Protein AF-A0A8J4N3N8-F1 (afdb_monomer_lite)

Radius of gyration: 29.06 Å; chains: 1; bounding box: 43×61×64 Å

Organism: Eudyptula minor (NCBI:txid37083)

Structure (mmCIF, N/CA/C/O backbone):
data_AF-A0A8J4N3N8-F1
#
_entry.id   AF-A0A8J4N3N8-F1
#
loop_
_atom_site.group_PDB
_atom_site.id
_atom_site.type_symbol
_atom_site.label_atom_id
_atom_site.label_alt_id
_atom_site.label_comp_id
_atom_site.label_asym_id
_atom_site.label_entity_id
_atom_site.label_seq_id
_atom_site.pdbx_PDB_ins_code
_atom_site.Cartn_x
_atom_site.Cartn_y
_atom_site.Cartn_z
_atom_site.occupancy
_atom_site.B_iso_or_equiv
_atom_site.auth_seq_id
_atom_site.auth_comp_id
_atom_site.auth_asym_id
_atom_site.auth_atom_id
_atom_site.pdbx_PDB_model_num
ATOM 1 N N . ALA A 1 1 ? 10.198 -35.164 -31.605 1.00 52.59 1 ALA A N 1
ATOM 2 C CA . ALA A 1 1 ? 8.889 -35.839 -31.678 1.00 52.59 1 ALA A CA 1
ATOM 3 C C . ALA A 1 1 ? 8.970 -37.119 -30.858 1.00 52.59 1 ALA A C 1
ATOM 5 O O . ALA A 1 1 ? 9.943 -37.845 -31.014 1.00 52.59 1 ALA A O 1
ATOM 6 N N . LEU A 1 2 ? 8.019 -37.354 -29.955 1.00 57.81 2 LEU A N 1
ATOM 7 C CA . LEU A 1 2 ? 7.877 -38.627 -29.239 1.00 57.81 2 LEU A CA 1
ATOM 8 C C . LEU A 1 2 ? 6.897 -39.497 -30.034 1.00 57.81 2 LEU A C 1
ATOM 10 O O . LEU A 1 2 ? 5.832 -39.014 -30.421 1.00 57.81 2 LEU A O 1
ATOM 14 N N . GLN A 1 3 ? 7.270 -40.742 -30.330 1.00 59.78 3 GLN A N 1
ATOM 15 C CA . GLN A 1 3 ? 6.429 -41.649 -31.109 1.00 59.78 3 GLN A CA 1
ATOM 16 C C . GLN A 1 3 ? 5.385 -42.288 -30.191 1.00 59.78 3 GLN A C 1
ATOM 18 O O . GLN A 1 3 ? 5.734 -42.957 -29.220 1.00 59.78 3 GLN A O 1
ATOM 23 N N . GLY A 1 4 ? 4.102 -42.029 -30.460 1.00 66.19 4 GLY A N 1
ATOM 24 C CA . GLY A 1 4 ? 3.007 -42.616 -29.693 1.00 66.19 4 GLY A CA 1
ATOM 25 C C . GLY A 1 4 ? 2.803 -44.102 -30.027 1.00 66.19 4 GLY A C 1
ATOM 26 O O . GLY A 1 4 ? 3.151 -44.534 -31.128 1.00 66.19 4 GLY A O 1
ATOM 27 N N . PRO A 1 5 ? 2.184 -44.888 -29.125 1.00 64.25 5 PRO A N 1
ATOM 28 C CA . PRO A 1 5 ? 2.025 -46.344 -29.265 1.00 64.25 5 PRO A CA 1
ATOM 29 C C . PRO A 1 5 ? 1.137 -46.788 -30.442 1.00 64.25 5 PRO A C 1
ATOM 31 O O . PRO A 1 5 ? 1.070 -47.973 -30.744 1.00 64.25 5 PRO A O 1
ATOM 34 N N . TRP A 1 6 ? 0.483 -45.850 -31.132 1.00 71.56 6 TRP A N 1
ATOM 35 C CA . TRP A 1 6 ? -0.418 -46.106 -32.263 1.00 71.56 6 TRP A CA 1
ATOM 36 C C . TRP A 1 6 ? 0.136 -45.619 -33.610 1.00 71.56 6 TRP A C 1
ATOM 38 O O . TRP A 1 6 ? -0.624 -45.377 -34.541 1.00 71.56 6 TRP A O 1
ATOM 48 N N . GLY A 1 7 ? 1.451 -45.397 -33.720 1.00 66.62 7 GLY A N 1
ATOM 49 C CA . GLY A 1 7 ? 2.078 -44.921 -34.962 1.00 66.62 7 GLY A CA 1
ATOM 50 C C . GLY A 1 7 ? 1.770 -43.459 -35.317 1.00 66.62 7 GLY A C 1
ATOM 51 O O . GLY A 1 7 ? 2.204 -42.975 -36.358 1.00 66.62 7 GLY A O 1
ATOM 52 N N . LEU A 1 8 ? 1.063 -42.732 -34.446 1.00 70.94 8 LEU A N 1
ATOM 53 C CA . LEU A 1 8 ? 0.823 -41.297 -34.577 1.00 70.94 8 LEU A CA 1
ATOM 54 C C . LEU A 1 8 ? 2.037 -40.517 -34.058 1.00 70.94 8 LEU A C 1
ATOM 56 O O . LEU A 1 8 ? 2.411 -40.611 -32.884 1.00 70.94 8 LEU A O 1
ATOM 60 N N . THR A 1 9 ? 2.645 -39.720 -34.934 1.00 68.69 9 THR A N 1
ATOM 61 C CA . THR A 1 9 ? 3.685 -38.762 -34.553 1.00 68.69 9 THR A CA 1
ATOM 62 C C . THR A 1 9 ? 3.014 -37.528 -33.964 1.00 68.69 9 THR A C 1
ATOM 64 O O . THR A 1 9 ? 2.438 -36.723 -34.693 1.00 68.69 9 THR A O 1
ATOM 67 N N . VAL A 1 10 ? 3.097 -37.351 -32.644 1.00 67.19 10 VAL A N 1
ATOM 68 C CA . VAL A 1 10 ? 2.719 -36.080 -32.019 1.00 67.19 10 VAL A CA 1
ATOM 69 C C . VAL A 1 10 ? 3.808 -35.066 -32.361 1.00 67.19 10 VAL A C 1
ATOM 71 O O . VAL A 1 10 ? 4.918 -35.094 -31.818 1.00 67.19 10 VAL A O 1
ATOM 74 N N . VAL A 1 11 ? 3.506 -34.188 -33.315 1.00 67.75 11 VAL A N 1
ATOM 75 C CA . VAL A 1 11 ? 4.340 -33.026 -33.614 1.00 67.75 11 VAL A CA 1
ATOM 76 C C . VAL A 1 11 ? 4.059 -32.001 -32.523 1.00 67.75 11 VAL A C 1
ATOM 78 O O . VAL A 1 11 ? 3.031 -31.330 -32.531 1.00 67.75 11 VAL A O 1
ATOM 81 N N . PHE A 1 12 ? 4.954 -31.915 -31.540 1.00 64.44 12 PHE A N 1
ATOM 82 C CA . PHE A 1 12 ? 4.976 -30.781 -30.626 1.00 64.44 12 PHE A CA 1
ATOM 83 C C . PHE A 1 12 ? 5.385 -29.558 -31.449 1.00 64.44 12 PHE A C 1
ATOM 85 O O . PHE A 1 12 ? 6.568 -29.371 -31.736 1.00 64.44 12 PHE A O 1
ATOM 92 N N . PHE A 1 13 ? 4.406 -28.780 -31.907 1.00 62.62 13 PHE A N 1
ATOM 93 C CA . PHE A 1 13 ? 4.681 -27.455 -32.439 1.00 62.62 13 PHE A CA 1
ATOM 94 C C . PHE A 1 13 ? 5.229 -26.626 -31.272 1.00 62.62 13 PHE A C 1
ATOM 96 O O . PHE A 1 13 ? 4.528 -26.507 -30.263 1.00 62.62 13 PHE A O 1
ATOM 103 N N . PRO A 1 14 ? 6.469 -26.106 -31.342 1.00 67.19 14 PRO A N 1
ATOM 104 C CA . PRO A 1 14 ? 6.920 -25.161 -30.331 1.00 67.19 14 PRO A CA 1
ATOM 105 C C . PRO A 1 14 ? 5.925 -23.998 -30.301 1.00 67.19 14 PRO A C 1
ATOM 107 O O . PRO A 1 14 ? 5.410 -23.598 -31.350 1.00 67.19 14 PRO A O 1
ATOM 110 N N . THR A 1 15 ? 5.624 -23.481 -29.110 1.00 69.12 15 THR A N 1
ATOM 111 C CA . THR A 1 15 ? 4.844 -22.249 -28.985 1.00 69.12 15 THR A CA 1
ATOM 112 C C . THR A 1 15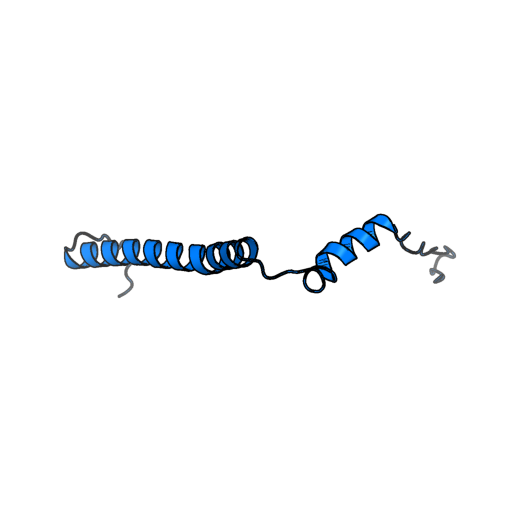 ? 5.505 -21.193 -29.864 1.00 69.12 15 THR A C 1
ATOM 114 O O . THR A 1 15 ? 6.700 -20.932 -29.746 1.00 69.12 15 THR A O 1
ATOM 117 N N . GLN A 1 16 ? 4.759 -20.654 -30.827 1.00 72.81 16 GLN A N 1
ATOM 118 C CA . GLN A 1 16 ? 5.275 -19.599 -31.686 1.00 72.81 16 GLN A CA 1
ATOM 119 C C . GLN A 1 16 ? 5.422 -18.349 -30.819 1.00 72.81 16 GLN A C 1
ATOM 121 O O . GLN A 1 16 ? 4.431 -17.720 -30.457 1.00 72.81 16 GLN A O 1
ATOM 126 N N . GLU A 1 17 ? 6.655 -18.042 -30.426 1.00 81.81 17 GLU A N 1
ATOM 127 C CA . GLU A 1 17 ? 6.957 -16.898 -29.571 1.00 81.81 17 GLU A CA 1
ATOM 128 C C . GLU A 1 17 ? 6.645 -15.599 -30.321 1.00 81.81 17 GLU A C 1
ATOM 130 O O . GLU A 1 17 ? 7.295 -15.268 -31.315 1.00 81.81 17 GLU A O 1
ATOM 135 N N . ASP A 1 18 ? 5.637 -14.857 -29.855 1.00 90.06 18 ASP A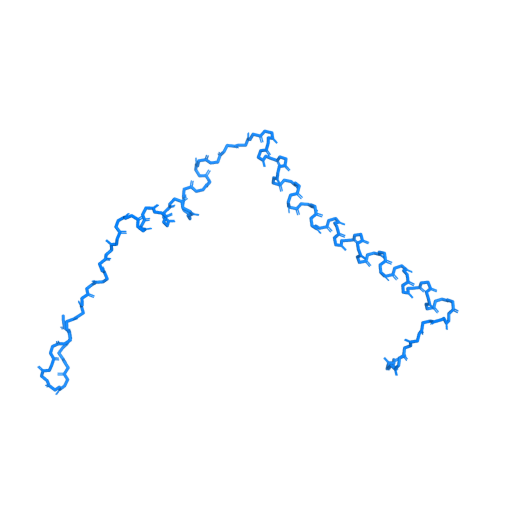 N 1
ATOM 136 C CA . ASP A 1 18 ? 5.336 -13.530 -30.383 1.00 90.06 18 ASP A CA 1
ATOM 137 C C . ASP A 1 18 ? 6.363 -12.521 -29.832 1.00 90.06 18 ASP A C 1
ATOM 139 O O . ASP A 1 18 ? 6.360 -12.221 -28.629 1.00 90.06 18 ASP A O 1
ATOM 143 N N . PRO A 1 19 ? 7.236 -11.942 -30.679 1.00 92.81 19 PRO A N 1
ATOM 144 C CA . PRO A 1 19 ? 8.249 -11.001 -30.221 1.00 92.81 19 PRO A CA 1
ATOM 145 C C . PRO A 1 19 ? 7.646 -9.731 -29.602 1.00 92.81 19 PRO A C 1
ATOM 147 O O . PRO A 1 19 ? 8.295 -9.102 -28.762 1.00 92.81 19 PRO A O 1
ATOM 150 N N . ALA A 1 20 ? 6.427 -9.334 -29.985 1.00 93.56 20 ALA A N 1
ATOM 151 C CA . ALA A 1 20 ? 5.742 -8.198 -29.378 1.00 93.56 20 ALA A CA 1
ATOM 152 C C . ALA A 1 20 ? 5.314 -8.524 -27.942 1.00 93.56 20 ALA A C 1
ATOM 154 O O . ALA A 1 20 ? 5.564 -7.731 -27.028 1.00 93.56 20 ALA A O 1
ATOM 155 N N . LEU A 1 21 ? 4.751 -9.717 -27.730 1.00 93.62 21 LEU A N 1
ATOM 156 C CA . LEU A 1 21 ? 4.358 -10.197 -26.408 1.00 93.62 21 LEU A CA 1
ATOM 157 C C . LEU A 1 21 ? 5.567 -10.336 -25.476 1.00 93.62 21 LEU A C 1
ATOM 159 O O . LEU A 1 21 ? 5.529 -9.855 -24.341 1.00 93.62 21 LEU A O 1
ATOM 163 N N . VAL A 1 22 ? 6.667 -10.911 -25.970 1.00 94.00 22 VAL A N 1
ATOM 164 C CA . VAL A 1 22 ? 7.913 -11.070 -25.202 1.00 94.00 22 VAL A CA 1
ATOM 165 C C . VAL A 1 22 ? 8.475 -9.709 -24.771 1.00 94.00 22 VAL A C 1
ATOM 167 O O . VAL A 1 22 ? 8.839 -9.525 -23.608 1.00 94.00 22 VAL A O 1
ATOM 170 N N . ARG A 1 23 ? 8.493 -8.710 -25.665 1.00 94.75 23 ARG A N 1
ATOM 171 C CA . ARG A 1 23 ? 8.958 -7.347 -25.337 1.00 94.75 23 ARG A CA 1
ATOM 172 C C . ARG A 1 23 ? 8.052 -6.645 -24.329 1.00 94.75 23 ARG A C 1
ATOM 174 O O . ARG A 1 23 ? 8.554 -5.979 -23.423 1.00 94.75 23 ARG A O 1
ATOM 181 N N . TRP A 1 24 ? 6.735 -6.793 -24.464 1.00 94.94 24 TRP A N 1
ATOM 182 C CA . TRP A 1 24 ? 5.778 -6.237 -23.508 1.00 94.94 24 TRP A CA 1
ATOM 183 C C . TRP A 1 24 ? 5.963 -6.846 -22.112 1.00 94.94 24 TRP A C 1
ATOM 185 O O . TRP A 1 24 ? 6.053 -6.111 -21.125 1.00 94.94 24 TRP A O 1
ATOM 195 N N . ALA A 1 25 ? 6.101 -8.172 -22.033 1.00 95.50 25 ALA A N 1
ATOM 196 C CA . ALA A 1 25 ? 6.337 -8.880 -20.779 1.00 95.50 25 ALA A CA 1
ATOM 197 C C . ALA A 1 25 ? 7.660 -8.448 -20.127 1.00 95.50 25 ALA A C 1
ATOM 199 O O . ALA A 1 25 ? 7.690 -8.143 -18.931 1.00 95.50 25 ALA A O 1
ATOM 200 N N . TYR A 1 26 ? 8.735 -8.335 -20.914 1.00 94.56 26 TYR A N 1
ATOM 201 C CA . TYR A 1 26 ? 10.033 -7.834 -20.454 1.00 94.56 26 TYR A CA 1
ATOM 202 C C . TYR A 1 26 ? 9.928 -6.412 -19.882 1.00 94.56 26 TYR A C 1
ATOM 204 O O . TYR A 1 26 ? 10.386 -6.144 -18.769 1.00 94.56 26 TYR A O 1
ATOM 212 N N . ALA A 1 27 ? 9.264 -5.502 -20.603 1.00 95.19 27 ALA A N 1
ATOM 213 C CA . ALA A 1 27 ? 9.109 -4.114 -20.178 1.00 95.19 27 ALA A CA 1
ATOM 214 C C . ALA A 1 27 ? 8.352 -3.982 -18.842 1.00 95.19 27 ALA A C 1
ATOM 216 O O . ALA A 1 27 ? 8.668 -3.108 -18.037 1.00 95.19 27 ALA A O 1
ATOM 217 N N . ARG A 1 28 ? 7.372 -4.861 -18.594 1.00 94.25 28 ARG A N 1
ATOM 218 C CA . ARG A 1 28 ? 6.519 -4.844 -17.394 1.00 94.25 28 ARG A CA 1
ATOM 219 C C . ARG A 1 28 ? 7.119 -5.544 -16.182 1.00 94.25 28 ARG A C 1
ATOM 221 O O . ARG A 1 28 ? 6.706 -5.235 -15.069 1.00 94.25 28 ARG A O 1
ATOM 228 N N . THR A 1 29 ? 8.037 -6.485 -16.382 1.00 94.44 29 THR A N 1
ATOM 229 C CA . THR A 1 29 ? 8.581 -7.312 -15.292 1.00 94.44 29 THR A CA 1
ATOM 230 C C . THR A 1 29 ? 10.033 -6.975 -14.975 1.00 94.44 29 THR A C 1
ATOM 232 O O . THR A 1 29 ? 10.380 -6.817 -13.809 1.00 94.44 29 THR A O 1
ATOM 235 N N . GLN A 1 30 ? 10.874 -6.815 -15.996 1.00 94.44 30 GLN A N 1
ATOM 236 C CA . GLN A 1 30 ? 12.323 -6.681 -15.833 1.00 94.44 30 GLN A CA 1
ATOM 237 C C . GLN A 1 30 ? 12.808 -5.235 -15.981 1.00 94.44 30 GLN A C 1
ATOM 239 O O . GLN A 1 30 ? 13.775 -4.847 -15.331 1.00 94.44 30 GLN A O 1
ATOM 244 N N . ASN A 1 31 ? 12.121 -4.400 -16.769 1.00 93.69 31 ASN A N 1
ATOM 245 C CA . ASN A 1 31 ? 12.572 -3.030 -17.051 1.00 93.69 31 ASN A CA 1
ATOM 246 C C . ASN A 1 31 ? 11.958 -1.937 -16.150 1.00 93.69 31 ASN A C 1
ATOM 248 O O . ASN A 1 31 ? 12.134 -0.747 -16.412 1.00 93.69 31 ASN A O 1
ATOM 252 N N . VAL A 1 32 ? 11.231 -2.306 -15.091 1.00 92.25 32 VAL A N 1
ATOM 253 C CA . VAL A 1 32 ? 10.512 -1.332 -14.246 1.00 92.25 32 VAL A CA 1
ATOM 254 C C . VAL A 1 32 ? 11.470 -0.503 -13.387 1.00 92.25 32 VAL A C 1
ATOM 256 O O . VAL A 1 32 ? 11.376 0.721 -13.358 1.00 92.25 32 VAL A O 1
ATOM 259 N N . TYR A 1 33 ? 12.413 -1.153 -12.703 1.00 91.25 33 TYR A N 1
ATOM 260 C CA . TYR A 1 33 ? 13.354 -0.480 -11.802 1.00 91.25 33 TYR A CA 1
ATOM 261 C C . TYR A 1 33 ? 14.570 0.144 -12.498 1.00 91.25 33 TYR A C 1
ATOM 263 O O . TYR A 1 33 ? 14.930 1.256 -12.115 1.00 91.25 33 TYR A O 1
ATOM 271 N N . PRO A 1 34 ? 15.174 -0.468 -13.539 1.00 93.94 34 PRO A N 1
ATOM 272 C CA . PRO A 1 34 ? 16.287 0.155 -14.262 1.00 93.94 34 PRO A CA 1
ATOM 273 C C . PRO A 1 34 ? 15.939 1.515 -14.889 1.00 93.94 34 PRO A C 1
ATOM 275 O O . PRO A 1 34 ? 16.810 2.365 -15.045 1.00 93.94 34 PRO A O 1
ATOM 278 N N . THR A 1 35 ? 14.665 1.742 -15.231 1.00 92.56 35 THR A N 1
ATOM 279 C CA . THR A 1 35 ? 14.178 3.002 -15.821 1.00 92.56 35 THR A CA 1
ATOM 280 C C . THR A 1 35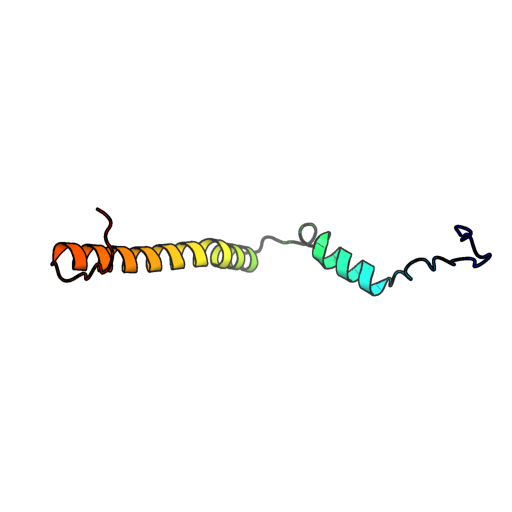 ? 13.464 3.918 -14.825 1.00 92.56 35 THR A C 1
ATOM 282 O O . THR A 1 35 ? 13.025 5.012 -15.195 1.00 92.56 35 THR A O 1
ATOM 285 N N . PHE A 1 36 ? 13.366 3.521 -13.553 1.00 92.62 36 PHE A N 1
ATOM 286 C CA . PHE A 1 36 ? 12.733 4.333 -12.523 1.00 92.62 36 PHE A CA 1
ATOM 287 C C . PHE A 1 36 ? 13.596 5.550 -12.173 1.00 92.62 36 PHE A C 1
ATOM 289 O O . PHE A 1 36 ? 14.797 5.440 -11.931 1.00 92.62 36 PHE A O 1
ATOM 296 N N . ARG A 1 37 ? 12.965 6.727 -12.095 1.00 93.88 37 ARG A N 1
ATOM 297 C CA . ARG A 1 37 ? 13.609 7.963 -11.636 1.00 93.88 37 ARG A CA 1
ATOM 298 C C . ARG A 1 37 ? 12.920 8.466 -10.365 1.00 93.88 37 ARG A C 1
ATOM 300 O O . ARG A 1 37 ? 11.712 8.735 -10.409 1.00 93.88 37 ARG A O 1
ATOM 307 N N . PRO A 1 38 ? 13.654 8.629 -9.249 1.00 91.69 38 PRO A N 1
ATOM 308 C CA . PRO A 1 38 ? 13.099 9.228 -8.044 1.00 91.69 38 PRO A CA 1
ATOM 309 C C . PRO A 1 38 ? 12.911 10.731 -8.281 1.00 91.69 38 PRO A C 1
ATOM 311 O O . PRO A 1 38 ? 13.851 11.517 -8.224 1.00 91.69 38 PRO A O 1
ATOM 314 N N . THR A 1 39 ? 11.680 11.127 -8.596 1.00 96.00 39 THR A N 1
ATOM 315 C CA . THR A 1 39 ? 11.264 12.524 -8.762 1.00 96.00 39 THR A CA 1
ATOM 316 C C . THR A 1 39 ? 10.318 12.892 -7.623 1.00 96.00 39 THR A C 1
ATOM 318 O O . THR A 1 39 ? 9.657 12.001 -7.087 1.00 96.00 39 THR A O 1
ATOM 321 N N . PRO A 1 40 ? 10.157 14.179 -7.274 1.00 96.12 40 PRO A N 1
ATOM 322 C CA . PRO A 1 40 ? 9.222 14.572 -6.219 1.00 96.12 40 PRO A CA 1
ATOM 323 C C . PRO A 1 40 ? 7.801 14.031 -6.439 1.00 96.12 40 PRO A C 1
ATOM 325 O O . PRO A 1 40 ? 7.169 13.549 -5.504 1.00 96.12 40 PRO A O 1
ATOM 328 N N . LYS A 1 41 ? 7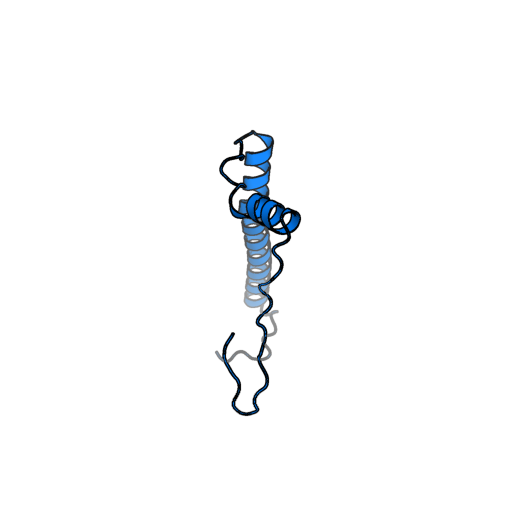.328 14.012 -7.694 1.00 95.56 41 LYS A N 1
ATOM 329 C CA . LYS A 1 41 ? 6.017 13.464 -8.069 1.00 95.56 41 LYS A CA 1
ATOM 330 C C . LYS A 1 41 ? 5.920 11.955 -7.820 1.00 95.56 41 LYS A C 1
ATOM 332 O O . LYS A 1 41 ? 4.934 11.505 -7.243 1.00 95.56 41 LYS A O 1
ATOM 337 N N . THR A 1 42 ? 6.909 11.175 -8.264 1.00 95.50 42 THR A N 1
ATOM 338 C CA . THR A 1 42 ? 6.884 9.706 -8.122 1.00 95.50 42 THR A CA 1
ATOM 339 C C . THR A 1 42 ? 7.071 9.277 -6.671 1.00 95.50 42 THR A C 1
ATOM 341 O O . THR A 1 42 ? 6.348 8.397 -6.208 1.00 95.50 42 THR A O 1
ATOM 344 N N . SER A 1 43 ? 7.959 9.945 -5.932 1.00 93.06 43 SER A N 1
ATOM 345 C CA . SER A 1 43 ? 8.162 9.709 -4.500 1.00 93.06 43 SER A CA 1
ATOM 346 C C . SER A 1 43 ? 6.916 10.047 -3.681 1.00 93.06 43 SER A C 1
ATOM 348 O O . SER A 1 43 ? 6.504 9.248 -2.843 1.00 93.06 43 SER A O 1
ATOM 350 N N . PHE A 1 44 ? 6.268 11.187 -3.951 1.00 96.31 44 PHE A N 1
ATOM 351 C CA . PHE A 1 44 ? 5.023 11.564 -3.278 1.00 96.31 44 PHE A CA 1
ATOM 352 C C . PHE A 1 44 ? 3.907 10.549 -3.536 1.00 96.31 44 PHE A C 1
ATOM 354 O O . PHE A 1 44 ? 3.255 10.096 -2.599 1.00 96.31 44 PHE A O 1
ATOM 361 N N . LEU A 1 45 ? 3.715 10.153 -4.797 1.00 97.31 45 LEU A N 1
ATOM 362 C CA . LEU A 1 45 ? 2.671 9.204 -5.170 1.00 97.31 45 LEU A CA 1
ATOM 363 C C . LEU A 1 45 ? 2.902 7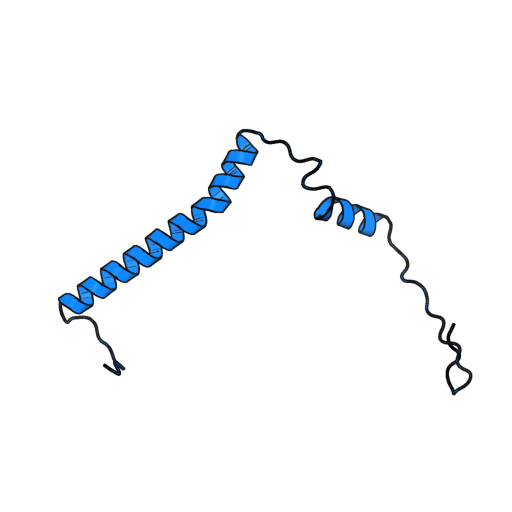.828 -4.526 1.00 97.31 45 LEU A C 1
ATOM 365 O O . LEU A 1 45 ? 1.965 7.222 -4.012 1.00 97.31 45 LEU A O 1
ATOM 369 N N . GLY A 1 46 ? 4.158 7.369 -4.501 1.00 95.56 46 GLY A N 1
ATOM 370 C CA . GLY A 1 46 ? 4.549 6.140 -3.816 1.00 95.56 46 GLY A CA 1
ATOM 371 C C . GLY A 1 46 ? 4.254 6.193 -2.318 1.00 95.56 46 GLY A C 1
ATOM 372 O O . GLY A 1 46 ? 3.622 5.283 -1.791 1.00 95.56 46 GLY A O 1
ATOM 373 N N . ALA A 1 47 ? 4.637 7.279 -1.640 1.00 96.62 47 ALA A N 1
ATOM 374 C CA . ALA A 1 47 ? 4.365 7.457 -0.214 1.00 96.62 47 ALA A CA 1
ATOM 375 C C . ALA A 1 47 ? 2.859 7.515 0.083 1.00 96.62 47 ALA A C 1
ATOM 377 O O . ALA A 1 47 ? 2.388 6.851 1.005 1.00 96.62 47 ALA A O 1
ATOM 378 N N . LEU A 1 48 ? 2.092 8.253 -0.722 1.00 97.69 48 LEU A N 1
ATOM 379 C CA . LEU A 1 48 ? 0.647 8.380 -0.561 1.00 97.69 48 LEU A CA 1
ATOM 380 C C . LEU A 1 48 ? -0.061 7.028 -0.701 1.00 97.69 48 LEU A C 1
ATOM 382 O O . LEU A 1 48 ? -0.905 6.700 0.127 1.00 97.69 48 LEU A O 1
ATOM 386 N N . PHE A 1 49 ? 0.291 6.226 -1.707 1.00 97.12 49 PHE A N 1
ATOM 387 C CA . PHE A 1 49 ? -0.345 4.923 -1.908 1.00 97.12 49 PHE A CA 1
ATOM 388 C C . PHE A 1 49 ? 0.188 3.821 -0.992 1.00 97.12 49 PHE A C 1
ATOM 390 O O . PHE A 1 49 ? -0.542 2.872 -0.723 1.00 97.12 49 PHE A O 1
ATOM 397 N N . ALA A 1 50 ? 1.414 3.936 -0.480 1.00 96.81 50 ALA A N 1
ATOM 398 C CA . ALA A 1 50 ? 1.942 2.992 0.501 1.00 96.81 50 ALA A CA 1
ATOM 399 C C . ALA A 1 50 ? 1.388 3.263 1.910 1.00 96.81 50 ALA A C 1
ATOM 401 O O . ALA A 1 50 ? 0.930 2.347 2.588 1.00 96.81 50 ALA A O 1
ATOM 402 N N . ILE A 1 51 ? 1.407 4.524 2.352 1.00 98.19 51 ILE A N 1
ATOM 403 C CA . ILE A 1 51 ? 1.057 4.915 3.726 1.00 98.19 51 ILE A CA 1
ATOM 404 C C . ILE A 1 51 ? -0.438 5.229 3.853 1.00 98.19 51 ILE A C 1
ATOM 406 O O . ILE A 1 51 ? -1.051 4.919 4.874 1.00 98.19 51 ILE A O 1
ATOM 410 N N . GLY A 1 52 ? -1.050 5.811 2.819 1.00 98.12 52 GLY A N 1
ATOM 411 C CA . GLY A 1 52 ? -2.447 6.249 2.833 1.00 98.12 52 GLY A CA 1
ATOM 412 C C . GLY A 1 52 ? -3.434 5.150 3.232 1.00 98.12 52 GLY A C 1
ATOM 413 O O . GLY A 1 52 ? -4.185 5.359 4.185 1.00 98.12 52 GLY A O 1
ATOM 414 N N . PRO A 1 53 ? -3.420 3.962 2.595 1.00 98.19 53 PRO A N 1
ATOM 415 C CA . PRO A 1 53 ? -4.308 2.865 2.974 1.00 98.19 53 PRO A CA 1
ATOM 416 C C . PRO A 1 53 ? -4.094 2.393 4.416 1.00 98.19 53 PRO A C 1
ATOM 418 O O . PRO A 1 53 ? -5.063 2.084 5.105 1.00 98.19 53 PRO A O 1
ATOM 421 N N . ILE A 1 54 ? -2.848 2.380 4.898 1.00 98.12 54 ILE A N 1
ATOM 422 C CA . ILE A 1 54 ? -2.521 1.965 6.269 1.00 98.12 54 ILE A CA 1
ATOM 423 C C . ILE A 1 54 ? -3.155 2.931 7.272 1.00 98.12 54 ILE A C 1
ATOM 425 O O . ILE A 1 54 ? -3.854 2.497 8.186 1.00 98.12 54 ILE A O 1
ATOM 429 N N . LEU A 1 55 ? -2.958 4.239 7.082 1.00 98.06 55 LEU A N 1
ATOM 430 C CA . LEU A 1 55 ? -3.536 5.258 7.960 1.00 98.06 55 LEU A CA 1
ATOM 431 C C . LEU A 1 55 ? -5.064 5.269 7.890 1.00 98.06 55 LEU A C 1
ATOM 433 O O . LEU A 1 55 ? -5.723 5.367 8.924 1.00 98.06 55 LEU A O 1
ATOM 437 N N . PHE A 1 56 ? -5.624 5.121 6.687 1.00 98.00 56 PHE A N 1
ATOM 438 C CA . PHE A 1 56 ? -7.066 5.048 6.477 1.00 98.00 56 PHE A CA 1
ATOM 439 C C . PHE A 1 56 ? -7.691 3.895 7.271 1.00 98.00 56 PHE A C 1
ATOM 441 O O . PHE A 1 56 ? -8.607 4.117 8.064 1.00 98.00 56 PHE A O 1
ATOM 448 N N . TRP A 1 57 ? -7.171 2.676 7.115 1.00 98.25 57 TRP A N 1
ATOM 449 C CA . TRP A 1 57 ? -7.709 1.509 7.814 1.00 98.25 57 TRP A CA 1
ATOM 450 C C . TRP A 1 57 ? -7.443 1.552 9.315 1.00 98.25 57 TRP A C 1
ATOM 452 O O . TRP A 1 57 ? -8.324 1.193 10.092 1.00 98.25 57 TRP A O 1
ATOM 462 N N . ALA A 1 58 ? -6.281 2.051 9.744 1.00 98.00 58 ALA A N 1
ATOM 463 C CA . ALA A 1 58 ? -5.998 2.254 11.161 1.00 98.00 58 ALA A CA 1
ATOM 464 C C . ALA A 1 58 ? -7.034 3.185 11.809 1.00 98.00 58 ALA A C 1
ATOM 466 O O . ALA A 1 58 ? -7.567 2.862 12.869 1.00 98.00 58 ALA A O 1
ATOM 467 N N . ALA A 1 59 ? -7.371 4.301 11.157 1.00 98.12 59 ALA A N 1
ATOM 468 C CA . ALA A 1 59 ? -8.385 5.228 11.646 1.00 98.12 59 ALA A CA 1
ATOM 469 C C . ALA A 1 59 ? -9.796 4.619 11.614 1.00 98.12 59 ALA A C 1
ATOM 471 O O . ALA A 1 59 ? -10.524 4.720 12.601 1.00 98.12 59 ALA A O 1
ATOM 472 N N . ALA A 1 60 ? -10.170 3.949 10.519 1.00 98.31 60 ALA A N 1
ATOM 473 C CA . ALA A 1 60 ? -11.477 3.310 10.378 1.00 98.31 60 ALA A CA 1
ATOM 474 C C . ALA A 1 60 ? -11.702 2.229 11.448 1.00 98.31 60 ALA A C 1
ATOM 476 O O . ALA A 1 60 ? -12.733 2.218 12.124 1.00 98.31 60 ALA A O 1
ATOM 477 N N . PHE A 1 61 ? -10.717 1.352 11.657 1.00 98.06 61 PHE A N 1
ATOM 478 C CA . PHE A 1 61 ? -10.793 0.318 12.685 1.00 98.06 61 PHE A CA 1
ATOM 479 C C . PHE A 1 61 ? -10.740 0.900 14.090 1.00 98.06 61 PHE A C 1
ATOM 481 O O . PHE A 1 61 ? -11.466 0.423 14.958 1.00 98.06 61 PHE A O 1
ATOM 488 N N . LYS A 1 62 ? -9.939 1.944 14.322 1.00 97.38 62 LYS A N 1
ATOM 489 C CA . LYS A 1 62 ? -9.916 2.630 15.615 1.00 97.38 62 LYS A CA 1
ATOM 490 C C . LYS A 1 62 ? -11.286 3.211 15.959 1.00 97.38 62 LYS A C 1
ATOM 492 O O . LYS A 1 62 ? -11.817 2.905 17.018 1.00 97.38 62 LYS A O 1
ATOM 497 N N . ALA A 1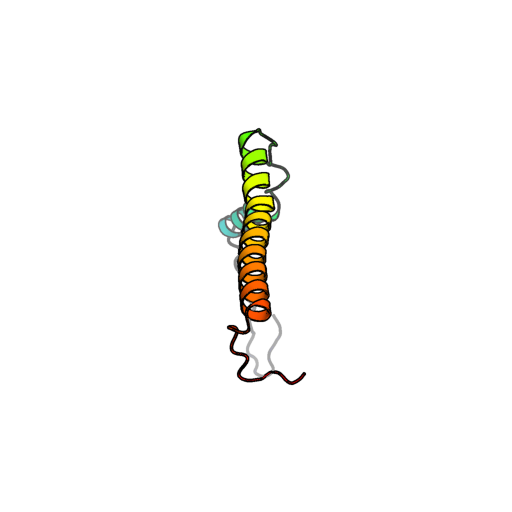 63 ? -11.906 3.946 15.037 1.00 97.88 63 ALA A N 1
ATOM 498 C CA . ALA A 1 63 ? -13.230 4.525 15.250 1.00 97.88 63 ALA A CA 1
ATOM 499 C C . ALA A 1 63 ? -14.310 3.459 15.518 1.00 97.88 63 ALA A C 1
ATOM 501 O O . ALA A 1 63 ? -15.155 3.639 16.396 1.00 97.88 63 ALA A O 1
ATOM 502 N N . ASP A 1 64 ? -14.286 2.332 14.795 1.00 97.06 64 ASP A N 1
ATOM 503 C CA . ASP A 1 64 ? -15.238 1.242 15.038 1.00 97.06 64 ASP A CA 1
ATOM 504 C C . ASP A 1 64 ? -15.022 0.571 16.404 1.00 97.06 64 ASP A C 1
ATOM 506 O O . ASP A 1 64 ? -15.995 0.279 17.105 1.00 97.06 64 ASP A O 1
ATOM 510 N N . ARG A 1 65 ? -13.762 0.365 16.808 1.00 96.19 65 ARG A N 1
ATOM 511 C CA . ARG A 1 65 ? -13.415 -0.196 18.120 1.00 96.19 65 ARG A CA 1
ATOM 512 C C . ARG A 1 65 ? -13.832 0.725 19.257 1.00 96.19 65 ARG A C 1
ATOM 514 O O . ARG A 1 65 ? -14.560 0.272 20.134 1.00 96.19 65 ARG A O 1
ATOM 521 N N . ASP A 1 66 ? -13.475 2.003 19.189 1.00 96.88 66 ASP A N 1
ATOM 522 C CA . ASP A 1 66 ? -13.807 2.995 20.217 1.00 96.88 66 ASP A CA 1
ATOM 523 C C . ASP A 1 66 ? -15.333 3.101 20.397 1.00 96.88 66 ASP A C 1
ATOM 525 O O . ASP A 1 66 ? -15.855 3.111 21.515 1.00 96.88 66 ASP A O 1
ATOM 529 N N . ARG A 1 67 ? -16.086 3.089 19.287 1.00 95.19 67 ARG A N 1
ATOM 530 C CA . ARG A 1 67 ? -17.556 3.070 19.308 1.00 95.19 67 ARG A CA 1
ATOM 531 C C . ARG A 1 67 ? -18.105 1.810 19.977 1.00 95.19 67 ARG A C 1
ATOM 533 O O . ARG A 1 67 ? -19.030 1.904 20.783 1.00 95.19 67 ARG A O 1
ATOM 540 N N . LYS A 1 68 ? -17.584 0.631 19.628 1.00 93.19 68 LYS A N 1
ATOM 541 C CA . LYS A 1 68 ? -18.017 -0.644 20.222 1.00 93.19 68 LYS A CA 1
ATOM 542 C C . LYS A 1 68 ? -17.708 -0.693 21.715 1.00 93.19 68 LYS A C 1
ATOM 544 O O . LYS A 1 68 ? -18.588 -1.055 22.489 1.00 93.19 68 LYS A O 1
ATOM 549 N N . GLU A 1 69 ? -16.504 -0.298 22.118 1.00 93.75 69 GLU A N 1
ATOM 550 C CA . GLU A 1 69 ? -16.076 -0.254 23.519 1.00 93.75 69 GLU A CA 1
ATOM 551 C C . GLU A 1 69 ? -16.963 0.684 24.344 1.00 93.75 69 GLU A C 1
ATOM 553 O O . GLU A 1 69 ? -17.460 0.281 25.397 1.00 93.75 69 GLU A O 1
ATOM 558 N N . LYS A 1 70 ? -17.292 1.869 23.816 1.00 95.69 70 LYS A N 1
ATOM 559 C CA . LYS A 1 70 ? -18.250 2.786 24.449 1.00 95.69 70 LYS A CA 1
ATOM 560 C C . LYS A 1 70 ? -19.637 2.159 24.630 1.00 95.69 70 LYS A C 1
ATOM 562 O O . LYS A 1 70 ? -20.217 2.243 25.708 1.00 95.69 70 LYS A O 1
ATOM 567 N N . LEU A 1 71 ? -20.169 1.484 23.608 1.00 94.12 71 LEU A N 1
ATOM 568 C CA . LEU A 1 71 ? -21.474 0.813 23.706 1.00 94.12 71 LEU A CA 1
ATOM 569 C C . LEU A 1 71 ? -21.474 -0.331 24.732 1.00 94.12 71 LEU A C 1
ATOM 571 O O . LEU A 1 71 ? -22.511 -0.603 25.337 1.00 94.12 71 LEU A O 1
ATOM 575 N N . ILE A 1 72 ? -20.338 -1.010 24.913 1.00 91.38 72 ILE A N 1
ATOM 576 C CA . ILE A 1 72 ? -20.170 -2.062 25.923 1.00 91.38 72 ILE A CA 1
ATOM 577 C C . ILE A 1 72 ? -20.178 -1.448 27.326 1.00 91.38 72 ILE A C 1
ATOM 579 O O . ILE A 1 72 ? -20.895 -1.946 28.188 1.00 91.38 72 ILE A O 1
ATOM 583 N N . GLN A 1 73 ? -19.444 -0.351 27.538 1.00 92.06 73 GLN A N 1
ATOM 584 C CA . GLN A 1 73 ? -19.406 0.362 28.822 1.00 92.06 73 GLN A CA 1
ATOM 585 C C . GLN A 1 73 ? -20.774 0.935 29.213 1.00 92.06 73 GLN A C 1
ATOM 587 O O . GLN A 1 73 ? -21.164 0.869 30.372 1.00 92.06 73 GLN A O 1
ATOM 592 N N . GLU A 1 74 ? -21.536 1.445 28.243 1.00 95.06 74 GLU A N 1
ATOM 593 C CA . GLU A 1 74 ? -22.902 1.938 28.463 1.00 95.06 74 GLU A CA 1
ATOM 594 C C . GLU A 1 74 ? -23.942 0.813 28.640 1.00 95.06 74 GLU A C 1
ATOM 596 O O . GLU A 1 74 ? -25.123 1.100 28.833 1.00 95.06 74 GLU A O 1
ATOM 601 N N . GLY A 1 75 ? -23.553 -0.462 28.510 1.00 89.12 75 GLY A N 1
ATOM 602 C CA . GLY A 1 75 ? -24.469 -1.608 28.571 1.00 89.12 75 GLY A CA 1
ATOM 603 C C . GLY A 1 75 ? -25.451 -1.703 27.393 1.00 89.12 75 GLY A C 1
ATOM 604 O O . GLY A 1 75 ? -26.371 -2.517 27.412 1.00 89.12 75 GLY A O 1
ATOM 605 N N . LYS A 1 76 ? -25.275 -0.888 26.346 1.00 90.38 76 LYS A N 1
ATOM 606 C CA . LYS A 1 76 ? -26.159 -0.829 25.165 1.00 90.38 76 LYS A CA 1
ATOM 607 C C . LYS A 1 76 ? -25.765 -1.818 24.068 1.00 90.38 76 LYS A C 1
ATOM 609 O O . LYS A 1 76 ? -26.513 -2.017 23.109 1.00 90.38 76 LYS A O 1
ATOM 614 N N . TYR A 1 77 ? -24.582 -2.417 24.170 1.00 87.75 77 TYR A N 1
ATOM 615 C CA . TYR A 1 77 ? -24.072 -3.344 23.169 1.00 87.75 77 TYR A CA 1
ATOM 616 C C . TYR A 1 77 ? -24.699 -4.735 23.314 1.00 87.75 77 TYR A C 1
ATOM 618 O O . TYR A 1 77 ? -24.388 -5.481 24.241 1.00 87.75 77 TYR A O 1
ATOM 626 N N . LYS A 1 78 ? -25.559 -5.112 22.363 1.00 84.19 78 LYS A N 1
ATOM 627 C CA . LYS A 1 78 ? -26.171 -6.447 22.317 1.00 84.19 78 LYS A CA 1
ATOM 628 C C . LYS A 1 78 ? -25.172 -7.480 21.787 1.00 84.19 78 LYS A C 1
ATOM 630 O O . LYS A 1 78 ? -24.771 -7.411 20.627 1.00 84.19 78 LYS A O 1
ATOM 635 N N . ARG A 1 79 ? -24.809 -8.457 22.623 1.00 81.31 79 ARG A N 1
ATOM 636 C CA . ARG A 1 79 ? -23.991 -9.627 22.258 1.00 81.31 79 ARG A CA 1
ATOM 637 C C . ARG A 1 79 ? -24.885 -10.874 22.207 1.00 81.31 79 ARG A C 1
ATOM 639 O O . ARG A 1 79 ? -25.103 -11.474 23.251 1.00 81.31 79 ARG A O 1
ATOM 646 N N . PRO A 1 80 ? -25.435 -11.258 21.040 1.00 78.62 80 PRO A N 1
ATOM 647 C CA . PRO A 1 80 ? -26.352 -12.401 20.954 1.00 78.62 80 PRO A CA 1
ATOM 648 C C . PRO A 1 80 ? -25.673 -13.747 21.254 1.00 78.62 80 PRO A C 1
ATOM 650 O O . PRO A 1 80 ? -26.332 -14.660 21.732 1.00 78.62 80 PRO A O 1
ATOM 653 N N . PHE A 1 81 ? -24.361 -13.852 21.031 1.00 73.00 81 PHE A N 1
ATOM 654 C CA . PHE A 1 81 ? -23.548 -15.000 21.427 1.00 73.00 81 PHE A CA 1
ATOM 655 C C . PHE A 1 81 ? -22.244 -14.482 22.046 1.00 73.00 81 PHE A C 1
ATOM 657 O O . PHE A 1 81 ? -21.314 -14.133 21.319 1.00 73.00 81 PHE A O 1
ATOM 664 N N . SER A 1 82 ? -22.174 -14.372 23.376 1.00 72.19 82 SER A N 1
ATOM 665 C CA . SER A 1 82 ? -20.886 -14.306 24.077 1.00 72.19 82 SER A CA 1
ATOM 666 C C . SER A 1 82 ? -20.695 -15.614 24.834 1.00 72.19 82 SER A C 1
ATOM 668 O O . SER A 1 82 ? -21.554 -16.031 25.600 1.00 72.19 82 SER A O 1
ATOM 670 N N . VAL A 1 83 ? -19.603 -16.315 24.529 1.00 71.56 83 VAL A N 1
ATOM 671 C CA . VAL A 1 83 ? -19.230 -17.583 25.185 1.00 71.56 83 VAL A CA 1
ATOM 672 C C . VAL A 1 83 ? -18.364 -17.365 26.432 1.00 71.56 83 VAL A C 1
ATOM 674 O O . VAL A 1 83 ? -17.916 -18.332 27.036 1.00 71.56 83 VAL A O 1
ATOM 677 N N . PHE A 1 84 ? -18.175 -16.100 26.819 1.00 57.09 84 PHE A N 1
ATOM 678 C CA . PHE A 1 84 ? -17.631 -15.628 28.089 1.00 57.09 84 PHE A CA 1
ATOM 679 C C . PHE A 1 84 ? -18.342 -14.325 28.470 1.00 57.09 84 PHE A C 1
ATOM 681 O O . PHE A 1 84 ? -18.724 -13.567 27.534 1.00 57.09 84 PHE A O 1
#

Foldseek 3Di:
DDQDPVRDDDPPDDDPDDPVVVVVVCCVPPVPPVPDDDDPVVVVVVCCVVVVVVVVVVVVVVVVVVVQVVCVVVVNDDDVDDPD

Secondary structure (DSSP, 8-state):
-EEPTTS-EE--PPP---HHHHHHHHHHHTSTTTT----HHHHHHHHHHHHHHHHHHHHHHHHHHHHHHHHHHTT----S----

Sequence (84 aa):
ALQGPWGLTVVFFPTQEDPALVRWAYARTQNVYPTFRPTPKTSFLGALFAIGPILFWAAAFKADRDRKEKLIQEGKYKRPFSVF

pLDDT: mean 87.49, std 12.75, range [52.59, 98.31]

InterPro domains:
  IPR009866 NADH:ubiquinone oxidoreductase, subunit NDUFB4 [PF07225] (17-82)
  IPR009866 NADH:ubiquinone oxidoreductase, subunit NDUFB4 [PTHR15469] (17-83)